Protein AF-A0A816F4L3-F1 (afdb_monomer)

Foldseek 3Di:
DDDQDLVNVQLVLLVVLLVVDDLVLLLQLLVQCVVVDPPVLNPDSDPVSSSVSVVVCVVVVVADSLRCPNVLVSCVVSVVNVSSVSVVVNNVVPDPPDDDDDDDD

Structure (mmCIF, N/CA/C/O backbone):
data_AF-A0A816F4L3-F1
#
_entry.id   AF-A0A816F4L3-F1
#
loop_
_atom_site.group_PDB
_atom_site.id
_atom_site.type_symbol
_atom_site.label_atom_id
_atom_site.label_alt_id
_atom_site.label_comp_id
_atom_site.label_asym_id
_atom_site.label_entity_id
_atom_site.label_seq_id
_atom_site.pdbx_PDB_ins_code
_atom_site.Cartn_x
_atom_site.Cartn_y
_atom_site.Cartn_z
_atom_site.occupancy
_atom_site.B_iso_or_equiv
_atom_site.auth_seq_id
_atom_site.auth_comp_id
_atom_site.auth_asym_id
_atom_site.auth_atom_id
_atom_site.pdbx_PDB_model_num
ATOM 1 N N . MET A 1 1 ? -31.282 6.913 -5.702 1.00 40.44 1 MET A N 1
ATOM 2 C CA . MET A 1 1 ? -30.441 6.663 -4.513 1.00 40.44 1 MET A CA 1
ATOM 3 C C . MET A 1 1 ? -29.739 5.331 -4.720 1.00 40.44 1 MET A C 1
ATOM 5 O O . MET A 1 1 ? -30.306 4.294 -4.418 1.00 40.44 1 MET A O 1
ATOM 9 N N . THR A 1 2 ? -28.572 5.336 -5.358 1.00 39.69 2 THR A N 1
ATOM 10 C CA . THR A 1 2 ? -27.775 4.128 -5.602 1.00 39.69 2 THR A CA 1
ATOM 11 C C . THR A 1 2 ? -26.821 3.951 -4.429 1.00 39.69 2 THR A C 1
ATOM 13 O O . THR A 1 2 ? -25.894 4.736 -4.244 1.00 39.69 2 THR A O 1
ATOM 16 N N . THR A 1 3 ? -27.088 2.958 -3.587 1.00 45.94 3 THR A N 1
ATOM 17 C CA . THR A 1 3 ? -26.183 2.538 -2.516 1.00 45.94 3 THR A CA 1
ATOM 18 C C . THR A 1 3 ? -24.880 2.068 -3.159 1.00 45.94 3 THR A C 1
ATOM 20 O O . THR A 1 3 ? -24.846 0.994 -3.755 1.00 45.94 3 THR A O 1
ATOM 23 N N . LYS A 1 4 ? -23.826 2.895 -3.110 1.00 47.78 4 LYS A N 1
ATOM 24 C CA . LYS A 1 4 ? -22.483 2.484 -3.535 1.00 47.78 4 LYS A CA 1
ATOM 25 C C . LYS A 1 4 ? -22.102 1.255 -2.714 1.00 47.78 4 LYS A C 1
ATOM 27 O O . LYS A 1 4 ? -22.047 1.346 -1.486 1.00 47.78 4 LYS A O 1
ATOM 32 N N . THR A 1 5 ? -21.880 0.132 -3.388 1.00 58.84 5 THR A N 1
ATOM 33 C CA . THR A 1 5 ? -21.426 -1.112 -2.768 1.00 58.84 5 THR A CA 1
ATOM 34 C C . THR A 1 5 ? -20.138 -0.830 -1.979 1.00 58.84 5 THR A C 1
ATOM 36 O O . THR A 1 5 ? -19.339 -0.011 -2.438 1.00 58.84 5 THR A O 1
ATOM 39 N N . PRO A 1 6 ? -19.928 -1.449 -0.811 1.00 59.72 6 PRO A N 1
ATOM 40 C CA . PRO A 1 6 ? -18.715 -1.290 0.001 1.00 59.72 6 PRO A CA 1
ATOM 41 C C . PRO A 1 6 ? -17.399 -1.325 -0.820 1.00 59.72 6 PRO A C 1
ATOM 43 O O . PRO A 1 6 ? -16.575 -0.408 -0.743 1.00 59.72 6 PRO A O 1
ATOM 46 N N . GLU A 1 7 ? -17.321 -2.245 -1.784 1.00 61.22 7 GLU A N 1
ATOM 47 C CA . GLU A 1 7 ? -16.217 -2.388 -2.744 1.00 61.22 7 GLU A CA 1
ATOM 48 C C . GLU A 1 7 ? -15.933 -1.111 -3.569 1.00 61.22 7 GLU A C 1
ATOM 50 O O . GLU A 1 7 ? -14.782 -0.736 -3.808 1.00 61.22 7 GLU A O 1
ATOM 55 N N . PHE A 1 8 ? -16.980 -0.379 -3.968 1.00 67.06 8 PHE A N 1
ATOM 56 C CA . PHE A 1 8 ? -16.847 0.878 -4.711 1.00 67.06 8 PHE A CA 1
ATOM 57 C C . PHE A 1 8 ? -16.238 1.990 -3.856 1.00 67.06 8 PHE A C 1
ATOM 59 O O . PHE A 1 8 ? -15.486 2.815 -4.375 1.00 67.06 8 PHE A O 1
ATOM 66 N N . GLN A 1 9 ? -16.551 2.029 -2.559 1.00 70.31 9 GLN A N 1
ATOM 67 C CA . GLN A 1 9 ? -15.981 3.028 -1.651 1.00 70.31 9 GLN A CA 1
ATOM 68 C C . GLN A 1 9 ? -1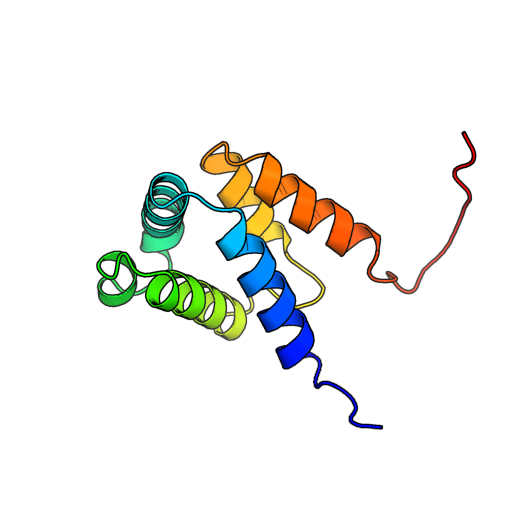4.497 2.754 -1.413 1.00 70.31 9 GLN A C 1
ATOM 70 O O . GLN A 1 9 ? -13.683 3.677 -1.443 1.00 70.31 9 GLN A O 1
ATOM 75 N N . PHE A 1 10 ? -14.139 1.481 -1.259 1.00 73.88 10 PHE A N 1
ATOM 76 C CA . PHE A 1 10 ? -12.756 1.046 -1.128 1.00 73.88 10 PHE A CA 1
ATOM 77 C C . PHE A 1 10 ? -11.919 1.403 -2.361 1.00 73.88 10 PHE A C 1
ATOM 79 O O . PHE A 1 10 ? -10.872 2.043 -2.247 1.00 73.88 10 PHE A O 1
ATOM 86 N N . ARG A 1 11 ? -12.421 1.090 -3.559 1.00 77.56 11 ARG A N 1
ATOM 87 C CA . ARG A 1 11 ? -11.733 1.398 -4.818 1.00 77.56 11 ARG A CA 1
ATOM 88 C C . ARG A 1 11 ? -11.565 2.904 -5.046 1.00 77.56 11 ARG A C 1
ATOM 90 O O . ARG A 1 11 ? -10.518 3.337 -5.519 1.00 77.56 11 ARG A O 1
ATOM 97 N N . GLU A 1 12 ? -12.548 3.716 -4.653 1.00 80.69 12 GLU A N 1
ATOM 98 C CA . GLU A 1 12 ? -12.458 5.182 -4.716 1.00 80.69 12 GLU A CA 1
ATOM 99 C C . GLU A 1 12 ? -11.352 5.731 -3.793 1.00 80.69 12 GLU A C 1
ATOM 101 O O . GLU A 1 12 ? -10.634 6.663 -4.163 1.00 80.69 12 GLU A O 1
ATOM 106 N N . VAL A 1 13 ? -11.176 5.141 -2.604 1.00 80.50 13 VAL A N 1
ATOM 107 C CA . VAL A 1 13 ? -10.093 5.505 -1.676 1.00 80.50 13 VAL A CA 1
ATOM 108 C C . VAL A 1 13 ? -8.728 5.158 -2.259 1.00 80.50 13 VAL A C 1
ATOM 110 O O . VAL A 1 13 ? -7.830 5.997 -2.213 1.00 80.50 13 VAL A O 1
ATOM 113 N N . LEU A 1 14 ? -8.580 3.967 -2.842 1.00 82.31 14 LEU A N 1
ATOM 114 C CA . LEU A 1 14 ? -7.329 3.545 -3.475 1.00 82.31 14 LEU A CA 1
ATOM 115 C C . LEU A 1 14 ? -6.960 4.433 -4.668 1.00 82.31 14 LEU A C 1
ATOM 117 O O . LEU A 1 14 ? -5.803 4.814 -4.807 1.00 82.31 14 LEU A O 1
ATOM 121 N N . LEU A 1 15 ? -7.936 4.820 -5.492 1.00 82.44 15 LEU A N 1
ATOM 122 C CA . LEU A 1 15 ? -7.714 5.738 -6.612 1.00 82.44 15 LEU A CA 1
ATOM 123 C C . LEU A 1 15 ? -7.245 7.119 -6.142 1.00 82.44 15 LEU A C 1
ATOM 125 O O . LEU A 1 15 ? -6.264 7.639 -6.663 1.00 82.44 15 LEU A O 1
ATOM 129 N N . LYS A 1 16 ? -7.897 7.686 -5.120 1.00 82.44 16 LYS A N 1
ATOM 130 C CA . LYS A 1 16 ? -7.477 8.963 -4.515 1.00 82.44 16 LYS A CA 1
ATOM 131 C C . LYS A 1 16 ? -6.080 8.886 -3.903 1.00 82.44 16 LYS A C 1
ATOM 133 O O . LYS A 1 16 ? -5.360 9.876 -3.898 1.00 82.44 16 LYS A O 1
ATOM 138 N N . LEU A 1 17 ? -5.706 7.724 -3.374 1.00 82.81 17 LEU A N 1
ATOM 139 C CA . LE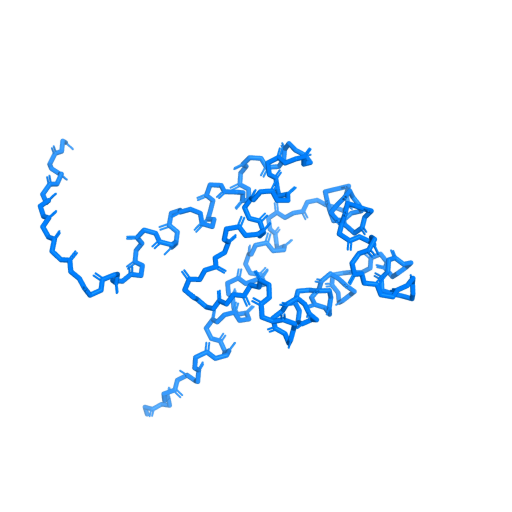U A 1 17 ? -4.369 7.491 -2.847 1.00 82.81 17 LEU A CA 1
ATOM 140 C C . LEU A 1 17 ? -3.322 7.456 -3.967 1.00 82.81 17 LEU A C 1
ATOM 142 O O . LEU A 1 17 ? -2.263 8.057 -3.825 1.00 82.81 17 LEU A O 1
ATOM 146 N N . LEU A 1 18 ? -3.631 6.775 -5.075 1.00 82.75 18 LEU A N 1
ATOM 147 C CA . LEU A 1 18 ? -2.751 6.663 -6.241 1.00 82.75 18 LEU A CA 1
ATOM 148 C C . LEU A 1 18 ? -2.520 7.993 -6.948 1.00 82.75 18 LEU A C 1
ATOM 150 O O . LEU A 1 18 ? -1.409 8.229 -7.403 1.00 82.75 18 LEU A O 1
ATOM 154 N N . ASP A 1 19 ? -3.524 8.866 -6.985 1.00 81.81 19 ASP A N 1
ATOM 155 C CA . ASP A 1 19 ? -3.382 10.228 -7.514 1.00 81.81 19 ASP A CA 1
ATOM 156 C C . ASP A 1 19 ? -2.330 11.047 -6.738 1.00 81.81 19 ASP A C 1
ATOM 158 O O . ASP A 1 19 ? -1.619 11.871 -7.304 1.00 81.81 19 ASP A O 1
ATOM 162 N N . GLY A 1 20 ? -2.170 10.764 -5.440 1.00 79.69 20 GLY A N 1
ATOM 163 C CA . GLY A 1 20 ? -1.162 11.388 -4.582 1.00 79.69 20 GLY A CA 1
ATOM 164 C C . GLY A 1 2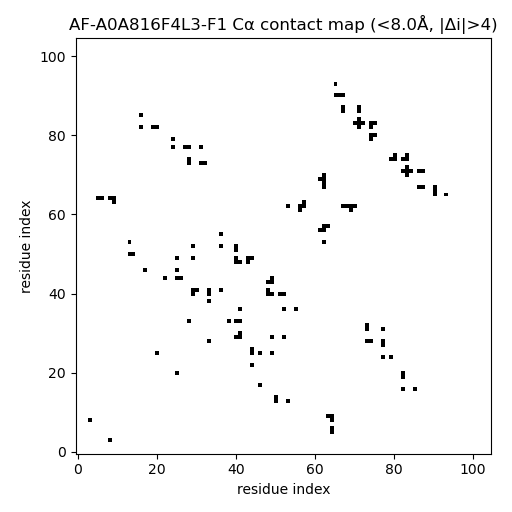0 ? 0.208 10.699 -4.577 1.00 79.69 20 GLY A C 1
ATOM 165 O O . GLY A 1 20 ? 1.096 11.149 -3.851 1.00 79.69 20 GLY A O 1
ATOM 166 N N . LEU A 1 21 ? 0.391 9.605 -5.325 1.00 82.56 21 LEU A N 1
ATOM 167 C CA . LEU A 1 21 ? 1.629 8.826 -5.352 1.00 82.56 21 LEU A CA 1
ATOM 168 C C . LEU A 1 21 ? 2.446 9.138 -6.606 1.00 82.56 21 LEU A C 1
ATOM 170 O O . LEU A 1 21 ? 1.951 9.097 -7.727 1.00 82.56 21 LEU A O 1
ATOM 174 N N . SER A 1 22 ? 3.742 9.387 -6.421 1.00 83.56 22 SER A N 1
ATOM 175 C CA . SER A 1 22 ? 4.674 9.497 -7.546 1.00 83.56 22 SER A CA 1
ATOM 176 C C . SER A 1 22 ? 4.982 8.118 -8.139 1.00 83.56 22 SER A C 1
ATOM 178 O O . SER A 1 22 ? 4.990 7.117 -7.419 1.00 83.56 22 SER A O 1
ATOM 180 N N . ASP A 1 23 ? 5.376 8.055 -9.415 1.00 82.25 23 ASP A N 1
ATOM 181 C CA . ASP A 1 23 ? 5.826 6.807 -10.061 1.00 82.25 23 ASP A CA 1
ATOM 182 C C . ASP A 1 23 ? 6.933 6.085 -9.271 1.00 82.25 23 ASP A C 1
ATOM 184 O O . ASP A 1 23 ? 6.989 4.855 -9.220 1.00 82.25 23 ASP A O 1
ATOM 188 N N . SER A 1 24 ? 7.813 6.855 -8.621 1.00 84.12 24 SER A N 1
ATOM 189 C CA . SER A 1 24 ? 8.874 6.339 -7.748 1.00 84.12 24 SER A CA 1
ATOM 190 C C . SER A 1 24 ? 8.319 5.587 -6.535 1.00 84.12 24 SER A C 1
ATOM 192 O O . SER A 1 24 ? 8.808 4.508 -6.198 1.00 84.12 24 SER A O 1
ATOM 194 N N . ASP A 1 25 ? 7.268 6.111 -5.904 1.00 85.12 25 ASP A N 1
ATOM 195 C CA . ASP A 1 25 ? 6.647 5.479 -4.740 1.00 85.12 25 ASP A CA 1
ATOM 196 C C . ASP A 1 25 ? 5.843 4.249 -5.155 1.00 85.12 25 ASP A C 1
ATOM 198 O O . ASP A 1 25 ? 5.959 3.207 -4.514 1.00 85.12 25 ASP A O 1
ATOM 202 N N . CYS A 1 26 ? 5.138 4.313 -6.289 1.00 84.25 26 CYS A N 1
ATOM 203 C CA . CYS A 1 26 ? 4.480 3.153 -6.895 1.00 84.25 26 CYS A CA 1
ATOM 204 C C . CYS A 1 26 ? 5.470 2.010 -7.174 1.00 84.25 26 CYS A C 1
ATOM 206 O O . CYS A 1 26 ? 5.179 0.855 -6.862 1.00 84.25 26 CYS A O 1
ATOM 208 N N . LYS A 1 27 ? 6.664 2.311 -7.705 1.00 84.19 27 LYS A N 1
ATOM 209 C CA . LYS A 1 27 ? 7.718 1.307 -7.930 1.00 84.19 27 LYS A CA 1
ATOM 210 C C . LYS A 1 27 ? 8.243 0.704 -6.631 1.00 84.19 27 LYS A C 1
ATOM 212 O O . LYS A 1 27 ? 8.357 -0.515 -6.537 1.00 84.19 27 LYS A O 1
ATOM 217 N N . LYS A 1 28 ? 8.543 1.528 -5.623 1.00 86.62 28 LYS A N 1
ATOM 218 C CA . LYS A 1 28 ? 8.997 1.033 -4.311 1.00 86.62 28 LYS A CA 1
ATOM 219 C C . LYS A 1 28 ? 7.938 0.158 -3.649 1.00 86.62 28 LYS A C 1
ATOM 221 O O . LYS A 1 28 ? 8.277 -0.867 -3.071 1.00 86.62 28 LYS A O 1
ATOM 226 N N . LEU A 1 29 ? 6.669 0.548 -3.758 1.00 85.69 29 LEU A N 1
ATOM 227 C CA . LEU A 1 29 ? 5.547 -0.200 -3.207 1.00 85.69 29 LEU A CA 1
ATOM 228 C C . LEU A 1 29 ? 5.403 -1.564 -3.888 1.00 85.69 29 LEU A C 1
ATOM 230 O O . LEU A 1 29 ? 5.286 -2.572 -3.203 1.00 85.69 29 LEU A O 1
ATOM 234 N N . LYS A 1 30 ? 5.485 -1.609 -5.223 1.00 81.56 30 LYS A N 1
ATOM 235 C CA . LYS A 1 30 ? 5.482 -2.861 -6.000 1.00 81.56 30 LYS A CA 1
ATOM 236 C C . LYS A 1 30 ? 6.675 -3.751 -5.687 1.00 81.56 30 LYS A C 1
ATOM 238 O O . LYS A 1 30 ? 6.516 -4.961 -5.651 1.00 81.56 30 LYS A O 1
ATOM 243 N N . PHE A 1 31 ? 7.847 -3.171 -5.445 1.00 83.56 31 PHE A N 1
ATOM 244 C CA . PHE A 1 31 ? 9.024 -3.924 -5.024 1.00 83.56 31 PHE A CA 1
ATOM 245 C C . PHE A 1 31 ? 8.827 -4.531 -3.629 1.00 83.56 31 PHE A C 1
ATOM 247 O O . PHE A 1 31 ? 9.026 -5.726 -3.450 1.00 83.56 31 PHE A O 1
ATOM 254 N N . LEU A 1 32 ? 8.372 -3.725 -2.663 1.00 85.25 32 LEU A N 1
ATOM 255 C CA . LEU A 1 32 ? 8.153 -4.157 -1.281 1.00 85.25 32 LEU A CA 1
ATOM 256 C C . LEU A 1 32 ? 7.055 -5.220 -1.172 1.00 85.25 32 LEU A C 1
ATOM 258 O O . LEU A 1 32 ? 7.225 -6.228 -0.500 1.00 85.25 32 LEU A O 1
ATOM 262 N N . LEU A 1 33 ? 5.924 -4.993 -1.838 1.00 82.50 33 LEU A N 1
ATOM 263 C CA . LEU A 1 33 ? 4.780 -5.907 -1.843 1.00 82.50 33 LEU A CA 1
ATOM 264 C C . LEU A 1 33 ? 4.955 -7.036 -2.862 1.00 82.50 33 LEU A C 1
ATOM 266 O O . LEU A 1 33 ? 4.163 -7.974 -2.897 1.00 82.50 33 LEU A O 1
ATOM 270 N N . GLY A 1 34 ? 6.002 -6.949 -3.681 1.00 72.50 34 GLY A N 1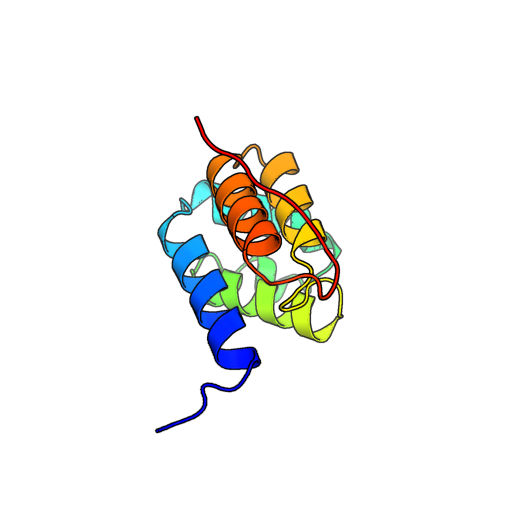
ATOM 271 C CA . GLY A 1 34 ? 6.326 -7.876 -4.746 1.00 72.50 34 GLY A CA 1
ATOM 272 C C . GLY A 1 34 ? 6.481 -9.307 -4.255 1.00 72.50 34 GLY A C 1
ATOM 273 O O . GLY A 1 34 ? 5.998 -10.224 -4.909 1.00 72.50 34 GLY A O 1
ATOM 274 N N . GLU A 1 35 ? 7.085 -9.521 -3.090 1.00 71.56 35 GLU A N 1
ATOM 275 C CA . GLU A 1 35 ? 7.257 -10.873 -2.538 1.00 71.56 35 GLU A CA 1
ATOM 276 C C . GLU A 1 35 ? 5.921 -11.594 -2.294 1.00 71.56 35 GLU A C 1
ATOM 278 O O . GLU A 1 35 ? 5.851 -12.819 -2.356 1.00 71.56 35 GLU A O 1
ATOM 283 N N . ASP A 1 36 ? 4.844 -10.832 -2.103 1.00 69.06 36 ASP A N 1
ATOM 284 C CA . ASP A 1 36 ? 3.504 -11.327 -1.807 1.00 69.06 36 ASP A CA 1
ATOM 285 C C . ASP A 1 36 ? 2.581 -11.432 -3.039 1.00 69.06 36 ASP A C 1
ATOM 287 O O . ASP A 1 36 ? 1.447 -11.919 -2.939 1.00 69.06 36 ASP A O 1
ATOM 291 N N . ILE A 1 37 ? 3.044 -10.995 -4.217 1.00 68.88 37 ILE A N 1
ATOM 292 C CA . ILE A 1 37 ? 2.256 -10.952 -5.458 1.00 68.88 37 ILE A CA 1
ATOM 293 C C . ILE A 1 37 ? 3.037 -11.456 -6.687 1.00 68.88 37 ILE A C 1
ATOM 295 O O . ILE A 1 37 ? 4.255 -11.322 -6.783 1.00 68.88 37 ILE A O 1
ATOM 299 N N . PRO A 1 38 ? 2.351 -12.038 -7.691 1.00 71.00 38 PRO A N 1
ATOM 300 C CA . PRO A 1 38 ? 3.019 -12.595 -8.863 1.00 71.00 38 PRO A CA 1
ATOM 301 C C . PRO A 1 38 ? 3.812 -11.542 -9.647 1.00 71.00 38 PRO A C 1
ATOM 303 O O . PRO A 1 38 ? 3.308 -10.457 -9.925 1.00 71.00 38 PRO A O 1
ATOM 306 N N . ARG A 1 39 ? 5.014 -11.926 -10.097 1.00 72.31 39 ARG A N 1
ATOM 307 C CA . ARG A 1 39 ? 5.999 -11.082 -10.808 1.00 72.31 39 ARG A CA 1
ATOM 308 C C . ARG A 1 39 ? 5.410 -10.222 -11.935 1.00 72.31 39 ARG A C 1
ATOM 310 O O . ARG A 1 39 ? 5.785 -9.071 -12.090 1.00 72.31 39 ARG A O 1
ATOM 317 N N . ARG A 1 40 ? 4.409 -10.747 -12.652 1.00 73.06 40 ARG A N 1
ATOM 318 C CA . ARG A 1 40 ? 3.691 -10.027 -13.720 1.00 73.06 40 ARG A CA 1
ATOM 319 C C . ARG A 1 40 ? 3.072 -8.698 -13.263 1.00 73.06 40 ARG A C 1
ATOM 321 O O . ARG A 1 40 ? 2.994 -7.783 -14.066 1.00 73.06 40 ARG A O 1
ATOM 328 N N . LEU A 1 41 ? 2.641 -8.598 -12.004 1.00 70.69 41 LEU A N 1
ATOM 329 C CA . LEU A 1 41 ? 2.095 -7.365 -11.423 1.00 70.69 41 LEU A CA 1
ATOM 330 C C . LEU A 1 41 ? 3.183 -6.418 -10.900 1.00 70.69 41 LEU A C 1
ATOM 332 O O . LEU A 1 41 ? 2.934 -5.224 -10.762 1.00 70.69 41 LEU A O 1
ATOM 336 N N . GLN A 1 42 ? 4.382 -6.932 -10.614 1.00 72.62 42 GLN A N 1
ATOM 337 C CA . GLN A 1 42 ? 5.525 -6.093 -10.248 1.00 72.62 42 GLN A CA 1
ATOM 338 C C . GLN A 1 42 ? 6.078 -5.344 -11.465 1.00 72.62 42 GLN A C 1
ATOM 340 O O . GLN A 1 42 ? 6.465 -4.185 -11.343 1.00 72.62 42 GLN A O 1
ATOM 345 N N . ASP A 1 43 ? 6.097 -6.008 -12.626 1.00 72.69 43 ASP A N 1
ATOM 346 C CA . ASP A 1 43 ? 6.698 -5.486 -13.857 1.00 72.69 43 ASP A CA 1
ATOM 347 C C . ASP A 1 43 ? 5.810 -4.477 -14.603 1.00 72.69 43 ASP A C 1
ATOM 349 O O . ASP A 1 43 ? 6.296 -3.786 -15.496 1.00 72.69 43 ASP A O 1
ATOM 353 N N . ASP A 1 44 ? 4.525 -4.361 -14.253 1.00 74.88 44 ASP A N 1
ATOM 354 C CA . ASP A 1 44 ? 3.639 -3.341 -14.812 1.00 74.88 44 ASP A CA 1
ATOM 355 C C . ASP A 1 44 ? 3.855 -2.018 -14.060 1.00 74.88 44 ASP A C 1
ATOM 357 O O . ASP A 1 44 ? 3.466 -1.925 -12.898 1.00 74.88 44 ASP A O 1
ATOM 361 N N . PRO A 1 45 ? 4.450 -0.968 -14.660 1.00 67.69 45 PRO A N 1
ATOM 362 C CA . PRO A 1 45 ? 4.698 0.297 -13.975 1.00 67.69 45 PRO A CA 1
ATOM 363 C C . PRO A 1 45 ? 3.450 1.182 -13.883 1.00 67.69 45 PRO A C 1
ATOM 365 O O . PRO A 1 45 ? 3.485 2.193 -13.188 1.00 67.69 45 PRO A O 1
ATOM 368 N N . THR A 1 46 ? 2.355 0.829 -14.556 1.00 76.81 46 THR A N 1
ATOM 369 C CA . THR A 1 46 ? 1.178 1.689 -14.667 1.00 76.81 46 THR A CA 1
ATOM 370 C C . THR A 1 46 ? 0.410 1.801 -13.348 1.00 76.81 46 THR A C 1
ATOM 372 O O . THR A 1 46 ? 0.513 0.957 -12.448 1.00 76.81 46 THR A O 1
ATOM 375 N N . ILE A 1 47 ? -0.421 2.843 -13.257 1.00 74.19 47 ILE A N 1
ATOM 376 C CA . ILE A 1 47 ? -1.423 3.006 -12.193 1.00 74.19 47 ILE A CA 1
ATOM 377 C C . ILE A 1 47 ? -2.360 1.787 -12.154 1.00 74.19 47 ILE A C 1
ATOM 379 O O . ILE A 1 47 ? -2.714 1.325 -11.071 1.00 74.19 47 ILE A O 1
ATOM 383 N N . GLY A 1 48 ? -2.694 1.223 -13.324 1.00 78.06 48 GLY A N 1
ATOM 384 C CA . GLY A 1 48 ? -3.469 -0.014 -13.452 1.00 78.06 48 GLY A CA 1
ATOM 385 C C . GLY A 1 48 ? -2.809 -1.186 -12.728 1.00 78.06 48 GLY A C 1
ATOM 386 O O . GLY A 1 48 ? -3.443 -1.807 -11.881 1.00 78.06 48 GLY A O 1
ATOM 387 N N . GLY A 1 49 ? -1.509 -1.400 -12.941 1.00 80.25 49 GLY A N 1
ATOM 388 C CA . GLY A 1 49 ? -0.757 -2.438 -12.233 1.00 80.25 49 GLY A CA 1
ATOM 389 C C . GLY A 1 49 ? -0.725 -2.250 -10.709 1.00 80.25 49 GLY A C 1
ATOM 390 O O . GLY A 1 49 ? -0.736 -3.225 -9.961 1.00 80.25 49 GLY A O 1
ATOM 391 N N . THR A 1 50 ? -0.722 -1.004 -10.213 1.00 82.62 50 THR A N 1
ATOM 392 C CA . THR A 1 50 ? -0.787 -0.742 -8.760 1.00 82.62 50 THR A CA 1
ATOM 393 C C . THR A 1 50 ? -2.193 -0.983 -8.199 1.00 82.62 50 THR A C 1
ATOM 395 O O . THR A 1 50 ? -2.328 -1.493 -7.089 1.00 82.62 50 THR A O 1
ATOM 398 N N . LEU A 1 51 ? -3.245 -0.663 -8.960 1.00 83.19 51 LEU A N 1
ATOM 399 C CA . LEU A 1 51 ? -4.626 -0.996 -8.592 1.00 83.19 51 LEU A CA 1
ATOM 400 C C . LEU A 1 51 ? -4.842 -2.504 -8.526 1.00 83.19 51 LEU A C 1
ATOM 402 O O . LEU A 1 51 ? -5.415 -2.983 -7.551 1.00 83.19 51 LEU A O 1
ATOM 406 N N . ASP A 1 52 ? -4.355 -3.246 -9.518 1.00 83.62 52 ASP A N 1
ATOM 407 C CA . ASP A 1 52 ? -4.458 -4.705 -9.538 1.00 83.62 52 ASP A CA 1
ATOM 408 C C . ASP A 1 52 ? -3.702 -5.333 -8.363 1.00 83.62 52 ASP A C 1
ATOM 410 O O . ASP A 1 52 ? -4.166 -6.306 -7.767 1.00 83.62 52 ASP A O 1
ATOM 414 N N . LEU A 1 53 ? -2.567 -4.746 -7.970 1.00 85.38 53 LEU A N 1
ATOM 415 C CA . LEU A 1 53 ? -1.846 -5.137 -6.762 1.00 85.38 53 LEU A CA 1
ATOM 416 C C . LEU A 1 53 ? -2.714 -4.953 -5.510 1.00 85.38 53 LEU A C 1
ATOM 418 O O . LEU A 1 53 ? -2.812 -5.871 -4.697 1.00 85.38 53 LEU A O 1
ATOM 422 N N . PHE A 1 54 ? -3.384 -3.810 -5.355 1.00 85.38 54 PHE A N 1
ATOM 423 C CA . PHE A 1 54 ? -4.289 -3.591 -4.224 1.00 85.38 54 PHE A CA 1
ATOM 424 C C . PHE A 1 54 ? -5.507 -4.512 -4.258 1.00 85.38 54 PHE A C 1
ATOM 426 O O . PHE A 1 54 ? -5.876 -5.051 -3.217 1.00 85.38 54 PHE A O 1
ATOM 433 N N . GLN A 1 55 ? -6.083 -4.754 -5.435 1.00 84.00 55 GLN A N 1
ATOM 434 C CA . GLN A 1 55 ? -7.179 -5.706 -5.592 1.00 84.00 55 GLN A CA 1
ATOM 435 C C . GLN A 1 55 ? -6.751 -7.104 -5.139 1.00 84.00 55 GLN A C 1
ATOM 437 O O . GLN A 1 55 ? -7.443 -7.730 -4.346 1.00 84.00 55 GLN A O 1
ATOM 442 N N . LYS A 1 56 ? -5.556 -7.560 -5.531 1.00 84.88 56 LYS A N 1
ATOM 443 C CA . LYS A 1 56 ? -5.020 -8.847 -5.070 1.00 84.88 56 LYS A CA 1
ATOM 444 C C . LYS A 1 56 ? -4.838 -8.918 -3.561 1.00 84.88 56 LYS A C 1
ATOM 446 O O . LYS A 1 56 ? -5.131 -9.949 -2.966 1.00 84.88 56 LYS A O 1
ATOM 451 N N . LEU A 1 57 ? -4.346 -7.852 -2.936 1.00 85.75 57 LEU A N 1
ATOM 452 C CA . LEU A 1 57 ? -4.202 -7.808 -1.479 1.00 85.75 57 LEU A CA 1
ATOM 453 C C . LEU A 1 57 ? -5.563 -7.849 -0.774 1.00 85.75 57 LEU A C 1
ATOM 455 O O . LEU A 1 57 ? -5.666 -8.419 0.313 1.00 85.75 57 LEU A O 1
ATOM 459 N N . PHE A 1 58 ? -6.593 -7.258 -1.384 1.00 84.75 58 PHE A N 1
ATOM 460 C CA . PHE A 1 58 ? -7.968 -7.326 -0.899 1.00 84.75 58 PHE A CA 1
ATOM 461 C C . PHE A 1 58 ? -8.533 -8.744 -1.030 1.00 84.75 58 PHE A C 1
ATOM 463 O O . PHE A 1 58 ? -9.030 -9.293 -0.050 1.00 84.75 58 PHE A O 1
ATOM 470 N N . ASP A 1 59 ? -8.354 -9.378 -2.192 1.00 84.75 59 ASP A N 1
ATOM 471 C CA . ASP A 1 59 ? -8.770 -10.764 -2.441 1.00 84.75 59 ASP A CA 1
ATOM 472 C C . ASP A 1 59 ? -8.051 -11.759 -1.506 1.00 84.75 59 ASP A C 1
ATOM 474 O O . ASP A 1 59 ? -8.600 -12.793 -1.135 1.00 84.75 59 ASP A O 1
ATOM 478 N N . GLN A 1 60 ? -6.820 -11.443 -1.088 1.00 85.62 60 GLN A N 1
ATOM 479 C CA . GLN A 1 60 ? -6.047 -12.205 -0.099 1.00 85.62 60 GLN A CA 1
ATOM 480 C C . GLN A 1 60 ? -6.403 -11.869 1.362 1.00 85.62 60 GLN A C 1
ATOM 482 O O . GLN A 1 60 ? -5.748 -12.374 2.273 1.00 85.62 60 GLN A O 1
ATOM 487 N N . HIS A 1 61 ? -7.386 -10.997 1.609 1.00 83.19 61 HIS A N 1
ATOM 488 C CA . HIS A 1 61 ? -7.760 -10.495 2.938 1.00 83.19 61 HIS A CA 1
ATOM 489 C C . HIS A 1 61 ? -6.617 -9.827 3.729 1.00 83.19 61 HIS A C 1
ATOM 491 O O . HIS A 1 61 ? -6.708 -9.670 4.948 1.00 83.19 61 HIS A O 1
ATOM 497 N N . LYS A 1 62 ? -5.541 -9.392 3.060 1.00 83.94 62 LYS A N 1
ATOM 498 C CA . LYS A 1 62 ? -4.447 -8.636 3.697 1.00 83.94 62 LYS A CA 1
ATOM 499 C C . LYS A 1 62 ? -4.840 -7.198 3.985 1.00 83.94 62 LYS A C 1
ATOM 501 O O . LYS A 1 62 ? -4.340 -6.585 4.927 1.00 83.94 62 LYS A O 1
ATOM 506 N N . ILE A 1 63 ? -5.722 -6.663 3.150 1.00 86.00 63 ILE A N 1
ATOM 507 C CA . ILE A 1 63 ? -6.325 -5.346 3.309 1.00 86.00 63 ILE A CA 1
ATOM 508 C C . ILE A 1 63 ? -7.836 -5.506 3.212 1.00 86.00 63 ILE A C 1
ATOM 510 O O . ILE A 1 63 ? -8.340 -6.407 2.547 1.00 86.00 63 ILE A O 1
ATOM 514 N N . SER A 1 64 ? -8.565 -4.633 3.888 1.00 83.25 64 SER A N 1
ATOM 515 C CA . SER A 1 64 ? -10.019 -4.570 3.793 1.00 83.25 64 SER A CA 1
ATOM 516 C C . SER A 1 64 ? -10.473 -3.123 3.880 1.00 83.25 64 SER A C 1
ATOM 518 O O . SER A 1 64 ? -9.695 -2.219 4.179 1.00 83.25 64 SER A O 1
ATOM 520 N N . GLU A 1 65 ? -11.761 -2.905 3.673 1.00 77.94 65 GLU A N 1
ATOM 521 C CA . GLU A 1 65 ? -12.367 -1.574 3.686 1.00 77.94 65 GLU A CA 1
ATOM 522 C C . GLU A 1 65 ? -12.273 -0.874 5.045 1.00 77.94 65 GLU A C 1
ATOM 524 O O . GLU A 1 65 ? -12.333 0.349 5.118 1.00 77.94 65 GLU A O 1
ATOM 529 N N . GLN A 1 66 ? -12.109 -1.654 6.116 1.00 77.88 66 GLN A N 1
ATOM 530 C CA . GLN A 1 66 ? -11.974 -1.170 7.491 1.00 77.88 66 GLN A CA 1
ATOM 531 C C . GLN A 1 66 ? -10.535 -1.277 8.008 1.00 77.88 66 GLN A C 1
ATOM 533 O O . GLN A 1 66 ? -10.177 -0.655 9.009 1.00 77.88 66 GLN A O 1
ATOM 538 N N . ASN A 1 67 ? -9.696 -2.068 7.335 1.00 81.12 67 ASN A N 1
ATOM 539 C CA . ASN A 1 67 ? -8.333 -2.333 7.761 1.00 81.12 67 ASN A CA 1
ATOM 540 C C . ASN A 1 67 ? -7.339 -2.070 6.627 1.00 81.12 67 ASN A C 1
ATOM 542 O O . ASN A 1 67 ? -7.107 -2.914 5.760 1.00 81.12 67 ASN A O 1
ATOM 546 N N . PHE A 1 68 ? -6.710 -0.898 6.704 1.00 84.69 68 PHE A N 1
ATOM 547 C CA . PHE A 1 68 ? -5.630 -0.476 5.818 1.00 84.69 68 PHE A CA 1
ATOM 548 C C . PHE A 1 68 ? -4.245 -0.671 6.447 1.00 84.69 68 PHE A C 1
ATOM 550 O O . PHE A 1 68 ? -3.261 -0.220 5.870 1.00 84.69 68 PHE A O 1
ATOM 557 N N . THR A 1 69 ? -4.133 -1.321 7.612 1.00 86.69 69 THR A N 1
ATOM 558 C CA . THR A 1 69 ? -2.880 -1.415 8.380 1.00 86.69 69 THR A CA 1
ATOM 559 C C . THR A 1 69 ? -1.739 -1.998 7.553 1.00 86.69 69 THR A C 1
ATOM 561 O O . THR A 1 69 ? -0.627 -1.482 7.603 1.00 86.69 69 THR A O 1
ATOM 564 N N . TYR A 1 70 ? -2.010 -3.009 6.727 1.00 87.12 70 TYR A N 1
ATOM 565 C CA . TYR A 1 70 ? -0.993 -3.582 5.849 1.00 87.12 70 TYR A CA 1
ATOM 566 C C . TYR A 1 70 ? -0.478 -2.569 4.807 1.00 87.12 70 TYR A C 1
ATOM 568 O O . TYR A 1 70 ? 0.732 -2.436 4.631 1.00 87.12 70 TYR A O 1
ATOM 576 N N . LEU A 1 71 ? -1.364 -1.778 4.183 1.00 86.56 71 LEU A N 1
ATOM 577 C CA . LEU A 1 71 ? -0.953 -0.697 3.275 1.00 86.56 71 LEU A CA 1
ATOM 578 C C . LEU A 1 71 ? -0.220 0.420 4.008 1.00 86.56 71 LEU A C 1
ATOM 580 O O . LEU A 1 71 ? 0.791 0.902 3.515 1.00 86.56 71 LEU A O 1
ATOM 584 N N . ILE A 1 72 ? -0.702 0.819 5.183 1.00 87.88 72 ILE A N 1
ATOM 585 C CA . ILE A 1 72 ? -0.068 1.846 6.014 1.00 87.88 72 ILE A CA 1
ATOM 586 C C . ILE A 1 72 ? 1.377 1.450 6.323 1.00 87.88 72 ILE A C 1
ATOM 588 O O . ILE A 1 72 ? 2.283 2.238 6.063 1.00 87.88 72 ILE A O 1
ATOM 592 N N . ASN A 1 73 ? 1.596 0.218 6.786 1.00 89.81 73 ASN A N 1
ATOM 593 C CA . ASN A 1 73 ? 2.932 -0.298 7.075 1.00 89.81 73 ASN A CA 1
ATOM 594 C C . ASN A 1 73 ? 3.808 -0.312 5.815 1.00 89.81 73 ASN A C 1
ATOM 596 O O . ASN A 1 73 ? 4.979 0.062 5.874 1.00 89.81 73 ASN A O 1
ATOM 600 N N . ALA A 1 74 ? 3.244 -0.692 4.664 1.00 88.75 74 ALA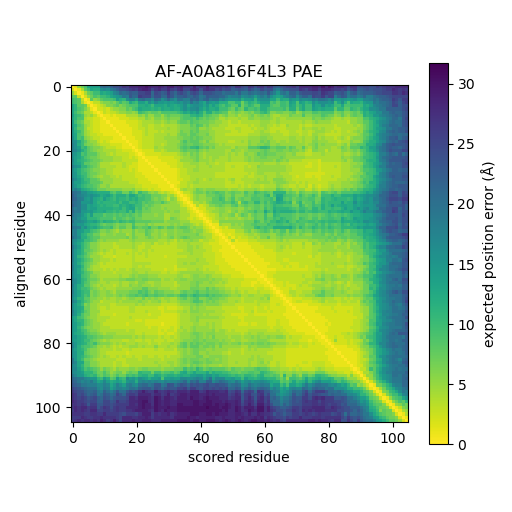 A N 1
ATOM 601 C CA . ALA A 1 74 ? 3.965 -0.674 3.395 1.00 88.75 74 ALA A CA 1
ATOM 602 C C . ALA A 1 74 ? 4.371 0.752 2.979 1.00 88.75 74 ALA A C 1
ATOM 604 O O . ALA A 1 74 ? 5.515 0.978 2.583 1.00 88.75 74 ALA A O 1
ATOM 605 N N . PHE A 1 75 ? 3.475 1.734 3.126 1.00 89.44 75 PHE A N 1
ATOM 606 C CA . PHE A 1 75 ? 3.765 3.141 2.841 1.00 89.44 75 PHE A CA 1
ATOM 607 C C . PHE A 1 75 ? 4.808 3.730 3.791 1.00 89.44 75 PHE A C 1
ATOM 609 O O . PHE A 1 75 ? 5.694 4.462 3.348 1.00 89.44 75 PHE A O 1
ATOM 616 N N . GLU A 1 76 ? 4.758 3.384 5.077 1.00 89.12 76 GLU A N 1
ATOM 617 C CA . GLU A 1 76 ? 5.777 3.789 6.049 1.00 89.12 76 GLU A CA 1
ATOM 618 C C . GLU A 1 76 ? 7.145 3.179 5.729 1.00 89.12 76 GLU A C 1
ATOM 620 O O . GLU A 1 76 ? 8.153 3.888 5.763 1.00 89.12 76 GLU A O 1
ATOM 625 N N . ALA A 1 77 ? 7.186 1.906 5.329 1.00 89.25 77 ALA A N 1
ATOM 626 C CA . ALA A 1 77 ? 8.419 1.225 4.943 1.00 89.25 77 ALA A CA 1
ATOM 627 C C . ALA A 1 77 ? 9.093 1.869 3.717 1.00 89.25 77 ALA A C 1
ATOM 629 O O . ALA A 1 77 ? 10.319 1.988 3.681 1.00 89.25 77 ALA A O 1
ATOM 630 N N . ILE A 1 78 ? 8.317 2.366 2.744 1.00 88.38 78 ILE A N 1
ATOM 631 C CA . ILE A 1 78 ? 8.861 3.102 1.587 1.00 88.38 78 ILE A CA 1
ATOM 632 C C . ILE A 1 78 ? 9.076 4.604 1.851 1.00 88.38 78 ILE A C 1
ATOM 634 O O . ILE A 1 78 ? 9.457 5.335 0.933 1.00 88.38 78 ILE A O 1
ATOM 638 N N . LYS A 1 79 ? 8.863 5.064 3.095 1.00 87.62 79 LYS A N 1
ATOM 639 C CA . LYS A 1 79 ? 8.933 6.471 3.537 1.00 87.62 79 LYS A CA 1
ATOM 640 C C . LYS A 1 79 ? 7.916 7.400 2.862 1.00 87.62 79 LYS A C 1
ATOM 642 O O . LYS A 1 79 ? 8.107 8.615 2.830 1.00 87.62 79 LYS A O 1
ATOM 647 N N . CYS A 1 80 ? 6.814 6.854 2.356 1.00 86.94 80 CYS A N 1
ATOM 648 C CA . CYS A 1 80 ? 5.699 7.622 1.810 1.00 86.94 80 CYS A CA 1
ATOM 649 C C . CYS A 1 80 ? 4.700 7.969 2.929 1.00 86.94 80 CYS A C 1
ATOM 651 O O . CYS A 1 80 ? 3.565 7.490 2.982 1.00 86.94 80 CYS A O 1
ATOM 653 N N . PHE A 1 81 ? 5.147 8.803 3.872 1.00 85.44 81 PHE A N 1
ATOM 654 C CA . PHE A 1 81 ? 4.377 9.129 5.077 1.00 85.44 81 PHE A CA 1
ATOM 655 C C . PHE A 1 81 ? 3.064 9.857 4.777 1.00 85.44 81 PHE A C 1
ATOM 657 O O . PHE A 1 81 ? 2.092 9.670 5.502 1.00 85.44 81 PHE A O 1
ATOM 664 N N . HIS A 1 82 ? 3.008 10.629 3.689 1.00 84.44 82 HIS A N 1
ATOM 665 C CA . HIS A 1 82 ? 1.791 11.318 3.265 1.00 84.44 82 HIS A CA 1
ATOM 666 C C . HIS A 1 82 ? 0.659 10.326 2.947 1.00 84.44 82 HIS A C 1
ATOM 668 O O . HIS A 1 82 ? -0.434 10.434 3.501 1.00 84.44 82 HIS A O 1
ATOM 674 N N . ALA A 1 83 ? 0.941 9.293 2.142 1.00 85.19 83 ALA A N 1
ATOM 675 C CA . ALA A 1 83 ? -0.031 8.247 1.822 1.00 85.19 83 ALA A CA 1
ATOM 676 C C . ALA A 1 83 ? -0.444 7.449 3.072 1.00 85.19 83 ALA A C 1
ATOM 678 O O . ALA A 1 83 ? -1.631 7.188 3.283 1.00 85.19 83 ALA A O 1
ATOM 679 N N . ALA A 1 84 ? 0.516 7.128 3.948 1.00 86.81 84 ALA A N 1
ATOM 680 C CA . ALA A 1 84 ? 0.236 6.465 5.219 1.00 86.81 84 ALA A CA 1
ATOM 681 C C . ALA A 1 84 ? -0.696 7.304 6.115 1.00 86.81 84 ALA A C 1
ATOM 683 O O . ALA A 1 84 ? -1.651 6.776 6.684 1.00 86.81 84 ALA A O 1
ATOM 684 N N . GLN A 1 85 ? -0.464 8.617 6.212 1.00 85.19 85 GLN A N 1
ATOM 685 C CA . GLN A 1 85 ? -1.317 9.532 6.971 1.00 85.19 85 GLN A CA 1
ATOM 686 C C . GLN A 1 85 ? -2.718 9.652 6.366 1.00 85.19 85 GLN A C 1
ATOM 688 O O . GLN A 1 85 ? -3.692 9.571 7.112 1.00 85.19 85 GLN A O 1
ATOM 693 N N . CYS A 1 86 ? -2.849 9.753 5.038 1.00 84.25 86 CYS A N 1
ATOM 694 C CA . CYS A 1 86 ? -4.156 9.763 4.375 1.00 84.25 86 CYS A CA 1
ATOM 695 C C . CYS A 1 86 ? -4.994 8.522 4.719 1.00 84.25 86 CYS A C 1
ATOM 697 O O . CYS A 1 86 ? -6.196 8.638 4.974 1.00 84.25 86 CYS A O 1
ATOM 699 N N . LEU A 1 87 ? -4.367 7.342 4.756 1.00 83.50 87 LEU A N 1
ATOM 700 C CA . LEU A 1 87 ? -5.036 6.098 5.137 1.00 83.50 87 LEU A CA 1
ATOM 701 C C . LEU A 1 87 ? -5.383 6.059 6.630 1.00 83.50 87 LEU A C 1
ATOM 703 O O . LEU A 1 87 ? -6.514 5.717 6.969 1.00 83.50 87 LEU A O 1
ATOM 707 N N . LYS A 1 88 ? -4.466 6.469 7.518 1.00 84.06 88 LYS A N 1
ATOM 708 C CA . LYS A 1 88 ? -4.718 6.551 8.969 1.00 84.06 88 LYS A CA 1
ATOM 709 C C . LYS A 1 88 ? -5.886 7.482 9.291 1.00 84.06 88 LYS A C 1
ATOM 711 O O . LYS A 1 88 ? -6.783 7.099 10.035 1.00 84.06 88 LYS A O 1
ATOM 716 N N . SER A 1 89 ? -5.922 8.673 8.691 1.00 80.19 89 SER A N 1
ATOM 717 C CA . SER A 1 89 ? -7.028 9.617 8.872 1.00 80.19 89 SER A CA 1
ATOM 718 C C . SER A 1 89 ? -8.359 9.028 8.410 1.00 80.19 89 SER A C 1
ATOM 720 O O . SER A 1 89 ? -9.366 9.226 9.076 1.00 80.19 89 SER A O 1
ATOM 722 N N . LYS A 1 90 ? -8.390 8.253 7.319 1.00 72.19 90 LYS A N 1
ATOM 723 C CA . LYS A 1 90 ? -9.616 7.568 6.873 1.00 72.19 90 LYS A CA 1
ATOM 724 C C . LYS A 1 90 ? -10.029 6.417 7.787 1.00 72.19 90 LYS A C 1
ATOM 726 O O . LYS A 1 90 ? -11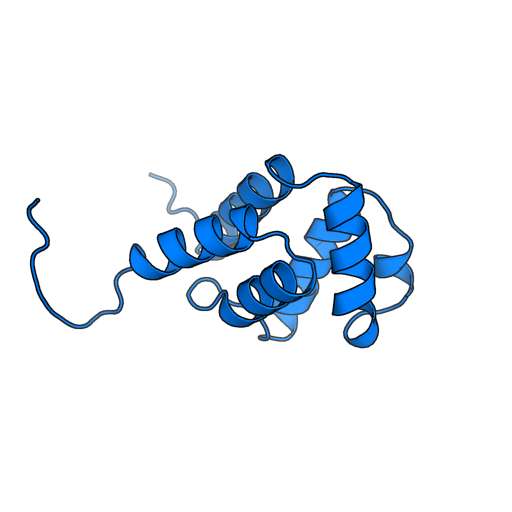.219 6.272 8.052 1.00 72.19 90 LYS A O 1
ATOM 731 N N . GLN A 1 91 ? -9.072 5.639 8.289 1.00 66.69 91 GLN A N 1
ATOM 732 C CA . GLN A 1 91 ? -9.334 4.550 9.232 1.00 66.69 91 GLN A CA 1
ATOM 733 C C . GLN A 1 91 ? -9.900 5.069 10.564 1.00 66.69 91 GLN A C 1
ATOM 735 O O . GLN A 1 91 ? -10.720 4.396 11.172 1.00 66.69 91 GLN A O 1
ATOM 740 N N . LEU A 1 92 ? -9.520 6.284 10.975 1.00 57.69 92 LEU A N 1
ATOM 741 C CA . LEU A 1 92 ? -10.067 6.970 12.152 1.00 57.69 92 LEU A CA 1
ATOM 742 C C . LEU A 1 92 ? -11.476 7.556 11.935 1.00 57.69 92 LEU A C 1
ATOM 744 O O . LEU A 1 92 ? -12.193 7.782 12.904 1.00 57.69 92 LEU A O 1
ATOM 748 N N . ILE A 1 93 ? -11.869 7.835 10.686 1.00 54.81 93 ILE A N 1
ATOM 749 C CA . ILE A 1 93 ? -13.179 8.426 10.347 1.00 54.81 93 ILE A CA 1
ATOM 750 C C . ILE A 1 93 ? -14.246 7.347 10.124 1.00 54.81 93 ILE A C 1
ATOM 752 O O . ILE A 1 93 ? -15.434 7.606 10.324 1.00 54.81 93 ILE A O 1
ATOM 756 N N . LEU A 1 94 ? -13.852 6.136 9.718 1.00 48.53 94 LEU A N 1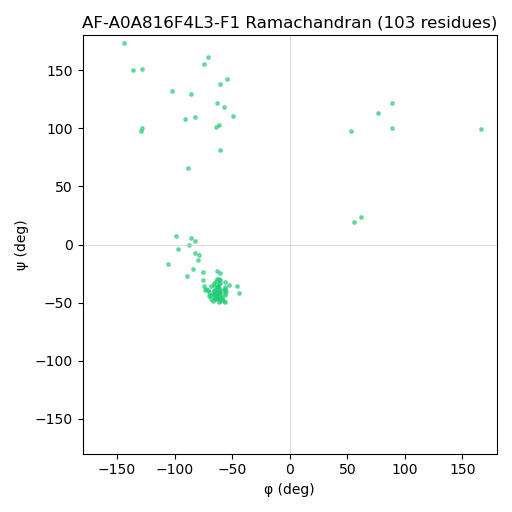
ATOM 757 C CA . LEU A 1 94 ? -14.770 5.002 9.702 1.00 48.53 94 LEU A CA 1
ATOM 758 C C . LEU A 1 94 ? -15.190 4.725 11.148 1.00 48.53 94 LEU A C 1
ATOM 760 O O . LEU A 1 94 ? -14.315 4.497 11.983 1.00 48.53 94 LEU A O 1
ATOM 764 N N . PRO A 1 95 ? -16.494 4.770 11.474 1.00 44.81 95 PRO A N 1
ATOM 765 C CA . PRO A 1 95 ? -16.938 4.504 12.824 1.00 44.81 95 PRO A CA 1
ATOM 766 C C . PRO A 1 95 ? -16.593 3.051 13.134 1.00 44.81 95 PRO A C 1
ATOM 768 O O . PRO A 1 95 ? -17.314 2.130 12.756 1.00 44.81 95 PRO A O 1
ATOM 771 N N . SER A 1 96 ? -15.504 2.840 13.870 1.00 41.72 96 SER A N 1
ATOM 772 C CA . SER A 1 96 ? -15.481 1.767 14.844 1.00 41.72 96 SER A CA 1
ATOM 773 C C . SER A 1 96 ? -16.765 1.946 15.638 1.00 41.72 96 SER A C 1
ATOM 775 O O . SER A 1 96 ? -16.952 2.957 16.319 1.00 41.72 96 SER A O 1
ATOM 777 N N . THR A 1 97 ? -17.707 1.024 15.462 1.00 50.75 97 THR A N 1
ATOM 778 C CA . THR A 1 97 ? -18.869 0.889 16.330 1.00 50.75 97 THR A CA 1
ATOM 779 C C . THR A 1 97 ? -18.339 0.592 17.725 1.00 50.75 97 THR A C 1
ATOM 781 O O . THR A 1 97 ? -18.190 -0.570 18.074 1.00 50.75 97 THR A O 1
ATOM 784 N N . SER A 1 98 ? -17.933 1.648 18.433 1.00 41.44 98 SER A N 1
ATOM 785 C CA . SER A 1 98 ? -17.730 1.789 19.870 1.00 41.44 98 SER A CA 1
ATOM 786 C C . SER A 1 98 ? -16.943 3.075 20.167 1.00 41.44 98 SER A C 1
ATOM 788 O O . SER A 1 98 ? -15.721 3.117 20.114 1.00 41.44 98 SER A O 1
ATOM 790 N N . THR A 1 99 ? -17.713 4.095 20.551 1.00 45.62 99 THR A N 1
ATOM 791 C CA . THR A 1 99 ? -17.542 4.814 21.823 1.00 45.62 99 THR A CA 1
ATOM 792 C C . THR A 1 99 ? -16.393 5.832 21.970 1.00 45.62 99 THR A C 1
ATOM 794 O O . THR A 1 99 ? -15.234 5.507 22.197 1.00 45.62 99 THR A O 1
ATOM 797 N N . THR A 1 100 ? -16.862 7.083 22.092 1.00 48.88 100 THR A N 1
ATOM 798 C CA . THR A 1 100 ? -16.412 8.214 22.936 1.00 48.88 100 THR A CA 1
ATOM 799 C C . THR A 1 100 ? -15.348 9.212 22.472 1.00 48.88 100 THR A C 1
ATOM 801 O O . THR A 1 100 ? -14.165 8.923 22.375 1.00 48.88 100 THR A O 1
ATOM 804 N N . ASN A 1 101 ? -15.841 10.457 22.490 1.00 45.47 101 ASN A N 1
ATOM 805 C CA . ASN A 1 101 ? -15.245 11.671 23.046 1.00 45.47 101 ASN A CA 1
ATOM 806 C C . ASN A 1 101 ? -14.324 12.515 22.160 1.00 45.47 101 ASN A C 1
ATOM 808 O O . ASN A 1 101 ? -13.123 12.311 22.068 1.00 45.47 101 ASN A O 1
ATOM 812 N N . ASN A 1 102 ? -14.952 13.582 21.656 1.00 49.59 102 ASN A N 1
ATOM 813 C CA . ASN A 1 102 ? -14.635 14.963 22.020 1.00 49.59 102 ASN A CA 1
ATOM 814 C C . ASN A 1 102 ? -13.160 15.359 21.871 1.00 49.59 102 ASN A C 1
ATOM 816 O O . ASN A 1 102 ? -12.361 15.168 22.783 1.00 49.59 102 ASN A O 1
ATOM 820 N N . CYS A 1 103 ? -12.827 16.004 20.756 1.00 36.06 103 CYS A N 1
ATOM 821 C CA . CYS A 1 103 ? -11.632 16.835 20.659 1.00 36.06 103 CYS A CA 1
ATOM 822 C C . CYS A 1 103 ? -12.032 18.198 20.089 1.00 36.06 103 CYS A C 1
ATOM 824 O O . CYS A 1 103 ? -12.225 18.367 18.888 1.00 36.06 103 CYS A O 1
ATOM 826 N N . ILE A 1 104 ? -12.203 19.129 21.024 1.00 43.19 104 ILE A N 1
ATOM 827 C CA . ILE A 1 104 ? -12.168 20.578 20.850 1.00 43.19 104 ILE A CA 1
ATOM 828 C C . ILE A 1 104 ? -10.691 20.970 20.957 1.00 43.19 104 ILE A C 1
ATOM 830 O O . ILE A 1 104 ? -10.065 20.580 21.94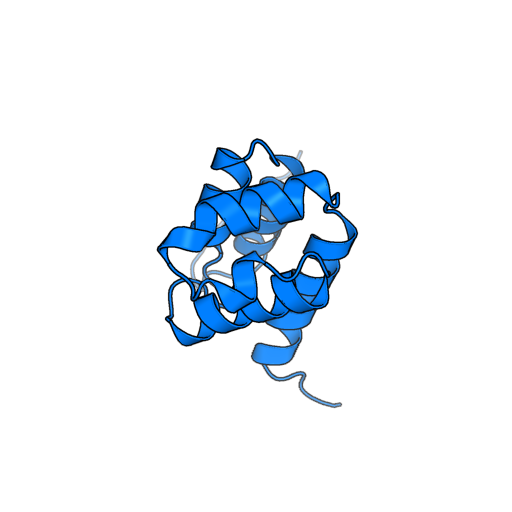1 1.00 43.19 104 ILE A O 1
ATOM 834 N N . PHE A 1 105 ? -10.169 21.736 19.999 1.00 41.00 105 PHE A N 1
ATOM 835 C CA . PHE A 1 105 ? -9.160 22.777 20.225 1.00 41.00 105 PHE A CA 1
ATOM 836 C C . PHE A 1 105 ? -9.359 23.883 19.191 1.00 41.00 105 PHE A C 1
ATOM 838 O O . PHE A 1 105 ? -9.507 23.542 17.996 1.00 41.00 105 PHE A O 1
#

Nearest PDB structures (foldseek):
  8ynm-assembly1_N  TM=8.496E-01  e=1.786E-01  Homo sapiens
  2f1s-assembly1_A  TM=8.071E-01  e=4.202E-01  Molluscum contagiosum virus subtype 1
  2bbr-assembly1_A  TM=8.044E-01  e=7.982E-01  Molluscum contagiosum virus subtype 1
  2bbz-assembly2_B  TM=7.768E-01  e=1.362E+00  Molluscum contagiosum virus subtype 1

Radius of gyration: 14.77 Å; Cα contacts (8 Å, |Δi|>4): 78; chains: 1; bounding box: 40×35×38 Å

pLDDT: mean 74.56, std 14.76, range [36.06, 89.81]

Mean predicted ali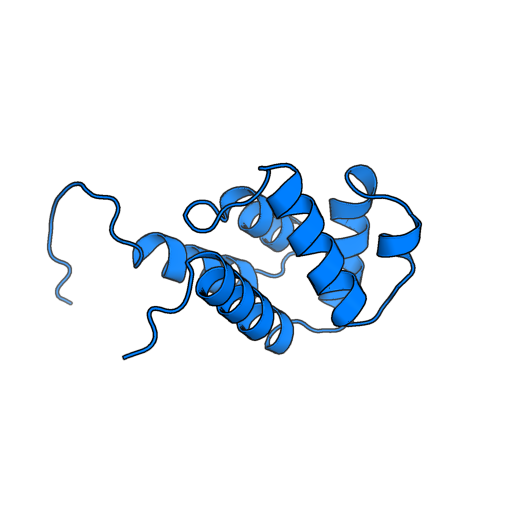gned error: 9.58 Å

Sequence (105 aa):
MTTKTPEFQFREVLLKLLDGLSDSDCKKLKFLLGEDIPRRLQDDPTIGGTLDLFQKLFDQHKISEQNFTYLINAFEAIKCFHAAQCLKSKQLILPSTSTTNNCIF

Solvent-accessible surface area (backbone atoms only — not comparable to full-atom values): 6327 Å² total; per-residue (Å²): 136,80,80,74,50,72,68,55,56,43,52,52,52,53,51,61,48,53,74,74,48,51,74,69,55,53,50,48,47,34,58,70,51,29,87,82,45,65,67,77,48,47,73,38,87,48,74,64,28,52,49,53,50,52,51,51,35,38,78,67,66,59,30,51,88,81,39,54,61,54,56,32,53,51,26,50,73,69,66,38,52,68,62,23,47,58,50,51,56,48,53,70,65,48,78,68,93,69,86,86,80,89,86,87,134

Secondary structure (DSSP, 8-state):
-----HHHHHHHHHHHHHHT--HHHHHHHHHHHHTTS-HHHHS--SHHHHHHHHHHHHHTTSS-SS--HHHHHHHHHTT-HHHHHHHHHHHHHS--SS-------